Protein AF-A0A9W6YZR0-F1 (afdb_monomer_lite)

Secondary structure (DSSP, 8-state):
-----S--------S--HHHHHHHHHHHHTT-S-HHHHHTTEEEEEEGGGIIIIIIIHHHH-TTS-SEEEEESSGGGT-

Radius of gyration: 19.45 Å; chains: 1; bounding box: 40×31×56 Å

Foldseek 3Di:
DDPDDDDDDDDDDDDDDPVVVVVVVVCVVVCVDPPVVVVVLAQAEDEPVCCVPVNPVCCVPPVVSHRDYHYDPDVVVRD

Organism: Ambrosiozyma monospora (NCBI:txid43982)

pLDDT: mean 90.51, std 8.75, range [45.53, 98.19]

Structure (mmCIF, N/CA/C/O backbone):
data_AF-A0A9W6YZR0-F1
#
_entry.id   AF-A0A9W6YZR0-F1
#
loop_
_atom_site.group_PDB
_atom_site.id
_atom_site.type_symbol
_atom_site.label_atom_id
_atom_site.label_alt_id
_atom_site.label_comp_id
_atom_site.label_asym_id
_atom_site.label_entity_id
_atom_site.label_seq_id
_atom_site.pdbx_PDB_ins_code
_atom_site.Cartn_x
_atom_site.Cartn_y
_atom_site.Cartn_z
_atom_site.occupancy
_atom_site.B_iso_or_equiv
_atom_site.auth_seq_id
_atom_site.auth_comp_id
_atom_site.auth_asym_id
_atom_site.auth_atom_id
_atom_site.pdbx_PDB_model_num
ATOM 1 N N . MET A 1 1 ? -21.733 13.440 40.448 1.00 45.53 1 MET A N 1
ATOM 2 C CA . MET A 1 1 ? -22.406 13.731 39.166 1.00 45.53 1 MET A CA 1
ATOM 3 C C . MET A 1 1 ? -21.478 14.664 38.431 1.00 45.53 1 MET A C 1
ATOM 5 O O . MET A 1 1 ? -21.545 15.868 38.628 1.00 45.53 1 MET A O 1
ATOM 9 N N . ASP A 1 2 ? -20.534 14.083 37.700 1.00 58.53 2 ASP A N 1
ATOM 10 C CA . ASP A 1 2 ? -19.531 14.837 36.960 1.00 58.53 2 ASP A CA 1
ATOM 11 C C . ASP A 1 2 ? -20.133 15.223 35.612 1.00 58.53 2 ASP A C 1
ATOM 13 O O . ASP A 1 2 ? -20.213 14.419 34.687 1.00 58.53 2 ASP A O 1
ATOM 17 N N . ILE A 1 3 ? -20.654 16.448 35.538 1.00 69.25 3 ILE A N 1
ATOM 18 C CA . ILE A 1 3 ? -21.020 17.075 34.269 1.00 69.25 3 ILE A CA 1
ATOM 19 C C . ILE A 1 3 ? -19.702 17.532 33.637 1.00 69.25 3 ILE A C 1
ATOM 21 O O . ILE A 1 3 ? -19.201 18.608 33.965 1.00 69.25 3 ILE A O 1
ATOM 25 N N . THR A 1 4 ? -19.104 16.719 32.763 1.00 76.12 4 THR A N 1
ATOM 26 C CA . THR A 1 4 ? -17.984 17.183 31.936 1.00 76.12 4 THR A CA 1
ATOM 27 C C . THR A 1 4 ? -18.549 17.989 30.764 1.00 76.12 4 THR A C 1
ATOM 29 O O . THR A 1 4 ? -19.294 17.489 29.923 1.00 76.12 4 THR A O 1
ATOM 32 N N . LEU A 1 5 ? -18.252 19.293 30.727 1.00 78.12 5 LEU A N 1
ATOM 33 C CA . LEU A 1 5 ? -18.624 20.170 29.618 1.00 78.12 5 LEU A CA 1
ATOM 34 C C . LEU A 1 5 ? -17.440 20.277 28.649 1.00 78.12 5 LEU A C 1
ATOM 36 O O . LEU A 1 5 ? -16.405 20.838 28.995 1.00 78.12 5 LEU A O 1
ATOM 40 N N . SER A 1 6 ? -17.632 19.809 27.413 1.00 83.94 6 SER A N 1
ATOM 41 C CA . SER A 1 6 ? -16.677 19.937 26.294 1.00 83.94 6 SER A CA 1
ATOM 42 C C . SER A 1 6 ? -15.356 19.165 26.428 1.00 83.94 6 SER A C 1
ATOM 44 O O . SER A 1 6 ? -14.302 19.684 26.050 1.00 83.94 6 SER A O 1
ATOM 46 N N . GLU A 1 7 ? -15.387 17.915 26.898 1.00 88.31 7 GLU A N 1
ATOM 47 C CA . GLU A 1 7 ? -14.218 17.037 26.761 1.00 88.31 7 GLU A CA 1
ATOM 48 C C . GLU A 1 7 ? -13.839 16.855 25.286 1.00 88.31 7 GLU A C 1
ATOM 50 O O . GLU A 1 7 ? -14.664 16.519 24.434 1.00 88.31 7 GLU A O 1
ATOM 55 N N . LYS A 1 8 ? -12.563 17.104 24.985 1.00 88.88 8 LYS A N 1
ATOM 56 C CA . LYS A 1 8 ? -11.972 16.912 23.662 1.00 88.88 8 LYS A CA 1
ATOM 57 C C . LYS A 1 8 ? -10.847 15.899 23.779 1.00 88.88 8 LYS A C 1
ATOM 59 O O . LYS A 1 8 ? -9.965 16.053 24.620 1.00 88.88 8 LYS A O 1
ATOM 64 N N . TYR A 1 9 ? -10.853 14.913 22.892 1.00 90.44 9 TYR A N 1
ATOM 65 C CA . TYR A 1 9 ? -9.769 13.948 22.760 1.00 90.44 9 TYR A CA 1
ATOM 66 C C . TYR A 1 9 ? -8.873 14.348 21.593 1.00 90.44 9 TYR A C 1
ATOM 68 O O . TYR A 1 9 ? -9.354 14.632 20.496 1.00 90.44 9 TYR A O 1
ATOM 76 N N . VAL A 1 10 ? -7.566 14.363 21.837 1.00 92.81 10 VAL A N 1
ATOM 77 C CA . VAL A 1 10 ? -6.547 14.536 20.802 1.00 92.81 10 VAL A CA 1
ATOM 78 C C . VAL A 1 10 ? -5.642 13.319 20.857 1.00 92.81 10 VAL A C 1
ATOM 80 O O . VAL A 1 10 ? -5.065 13.016 21.900 1.00 92.81 10 VAL A O 1
ATOM 83 N N . THR A 1 11 ? -5.521 12.619 19.736 1.00 92.50 11 THR A N 1
ATOM 84 C CA . THR A 1 11 ? -4.705 11.410 19.630 1.00 92.50 11 THR A CA 1
ATOM 85 C C . THR A 1 11 ? -3.704 11.587 18.503 1.00 92.50 11 THR A C 1
ATOM 87 O O . THR A 1 11 ? -4.082 11.788 17.351 1.00 92.50 11 THR A O 1
ATOM 90 N N . GLY A 1 12 ? -2.419 11.503 18.841 1.00 90.62 12 GLY A N 1
ATOM 91 C CA . GLY A 1 12 ? -1.372 11.263 17.857 1.00 90.62 12 GLY A CA 1
ATOM 92 C C . GLY A 1 12 ? -1.294 9.767 17.573 1.00 90.62 12 GLY A C 1
ATOM 93 O O . GLY A 1 12 ? -1.310 8.968 18.506 1.00 90.62 12 GLY A O 1
ATOM 94 N N . SER A 1 13 ? -1.212 9.386 16.303 1.00 89.25 13 SER A N 1
ATOM 95 C CA . SER A 1 13 ? -0.985 7.999 15.900 1.00 89.25 13 SER A CA 1
ATOM 96 C C . SER A 1 13 ? 0.226 7.930 14.984 1.00 89.25 13 SER A C 1
ATOM 98 O O . SER A 1 13 ? 0.415 8.797 14.128 1.00 89.25 13 SER A O 1
ATOM 100 N N . ILE A 1 14 ? 1.056 6.910 15.186 1.00 90.56 14 ILE A N 1
ATOM 101 C CA . ILE A 1 14 ? 2.209 6.617 14.346 1.00 90.56 14 ILE A CA 1
ATOM 102 C C . ILE A 1 14 ? 2.205 5.131 14.008 1.00 90.56 14 ILE A C 1
ATOM 104 O O . ILE A 1 14 ? 2.208 4.279 14.895 1.00 90.56 14 ILE A O 1
ATOM 108 N N . CYS A 1 15 ? 2.251 4.849 12.707 1.00 93.81 15 CYS A N 1
ATOM 109 C CA . CYS A 1 15 ? 2.322 3.503 12.149 1.00 93.81 15 CYS A CA 1
ATOM 110 C C . CYS A 1 15 ? 1.172 2.581 12.598 1.00 93.81 15 CYS A C 1
ATOM 112 O O . CYS A 1 15 ? 0.147 3.017 13.116 1.00 93.81 15 CYS A O 1
ATOM 114 N N . PHE A 1 16 ? 1.335 1.296 12.301 1.00 95.00 16 PHE A N 1
ATOM 115 C CA . PHE A 1 16 ? 0.328 0.261 12.470 1.00 95.00 16 PHE A CA 1
ATOM 116 C C . PHE A 1 16 ? 0.936 -0.924 13.217 1.00 95.00 16 PHE A C 1
ATOM 118 O O . PHE A 1 16 ? 2.127 -1.216 13.075 1.00 95.00 16 PHE A O 1
ATOM 125 N N . VAL A 1 17 ? 0.113 -1.631 13.981 1.00 95.69 17 VAL A N 1
ATOM 126 C CA . VAL A 1 17 ? 0.460 -2.903 14.618 1.00 95.69 17 VAL A CA 1
ATOM 127 C C . VAL A 1 17 ? -0.041 -4.076 13.774 1.00 95.69 17 VAL A C 1
ATOM 129 O O . VAL A 1 17 ? -0.838 -3.914 12.853 1.00 95.69 17 VAL A O 1
ATOM 132 N N . LYS A 1 18 ? 0.401 -5.298 14.095 1.00 97.38 18 LYS A N 1
ATOM 133 C CA . LYS A 1 18 ? 0.035 -6.522 13.355 1.00 97.38 18 LYS A CA 1
ATOM 134 C C . LYS A 1 18 ? -1.475 -6.655 13.114 1.00 97.38 18 LYS A C 1
ATOM 136 O O . LYS A 1 18 ? -1.891 -7.000 12.011 1.00 97.38 18 LYS A O 1
ATOM 141 N N . SER A 1 19 ? -2.285 -6.361 14.131 1.00 97.81 19 SER A N 1
ATOM 142 C CA . SER A 1 19 ? -3.742 -6.476 14.049 1.00 97.81 19 SER A CA 1
ATOM 143 C C . SER A 1 19 ? -4.358 -5.555 13.001 1.00 97.81 19 SER A C 1
ATOM 145 O O . SER A 1 19 ? -5.394 -5.907 12.448 1.00 97.81 19 SER A O 1
ATOM 147 N N . ASP A 1 20 ? -3.750 -4.406 12.706 1.00 96.88 20 ASP A N 1
ATOM 148 C CA . ASP A 1 20 ? -4.254 -3.486 11.682 1.00 96.88 20 ASP A CA 1
ATOM 149 C C . ASP A 1 20 ? -4.085 -4.099 10.288 1.00 96.88 20 ASP A C 1
ATOM 151 O O . ASP A 1 20 ? -5.015 -4.100 9.484 1.00 96.88 20 ASP A O 1
ATOM 155 N N . PHE A 1 21 ? -2.930 -4.718 10.022 1.00 96.69 21 PHE A N 1
ATOM 156 C CA . PHE A 1 21 ? -2.677 -5.419 8.761 1.00 96.69 21 PHE A CA 1
ATOM 157 C C . PHE A 1 21 ? -3.616 -6.616 8.575 1.00 96.69 21 PHE A C 1
ATOM 159 O O . PHE A 1 21 ? -4.195 -6.785 7.503 1.00 96.69 21 PHE A O 1
ATOM 166 N N . GLU A 1 22 ? -3.813 -7.423 9.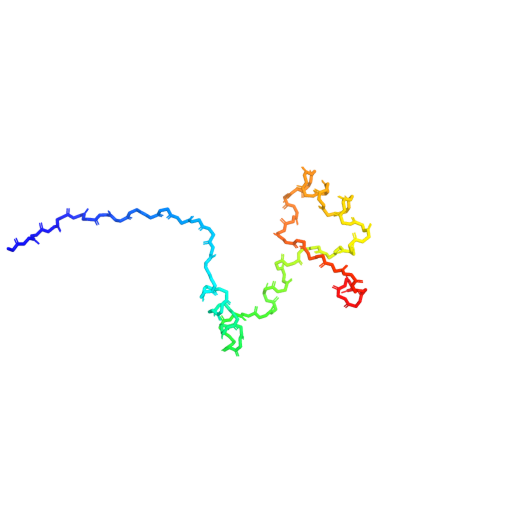622 1.00 98.19 22 GLU A N 1
ATOM 167 C CA . GLU A 1 22 ? -4.749 -8.555 9.591 1.00 98.19 22 GLU A CA 1
ATOM 168 C C . GLU A 1 22 ? -6.189 -8.096 9.319 1.00 98.19 22 GLU A C 1
ATOM 170 O O . GLU A 1 22 ? -6.925 -8.752 8.581 1.00 98.19 22 GLU A O 1
ATOM 175 N N . GLN A 1 23 ? -6.598 -6.961 9.888 1.00 98.00 23 GLN A N 1
ATOM 176 C CA . GLN A 1 23 ? -7.914 -6.375 9.640 1.00 98.00 23 GLN A CA 1
ATOM 177 C C . GLN A 1 23 ? -8.054 -5.859 8.206 1.00 98.00 23 GLN A C 1
ATOM 179 O O . GLN A 1 23 ? -9.084 -6.112 7.581 1.00 98.00 23 GLN A O 1
ATOM 184 N N . CYS A 1 24 ? -7.021 -5.212 7.658 1.00 96.44 24 CYS A N 1
ATOM 185 C CA . CYS A 1 24 ? -6.997 -4.793 6.257 1.00 96.44 24 CYS A CA 1
ATO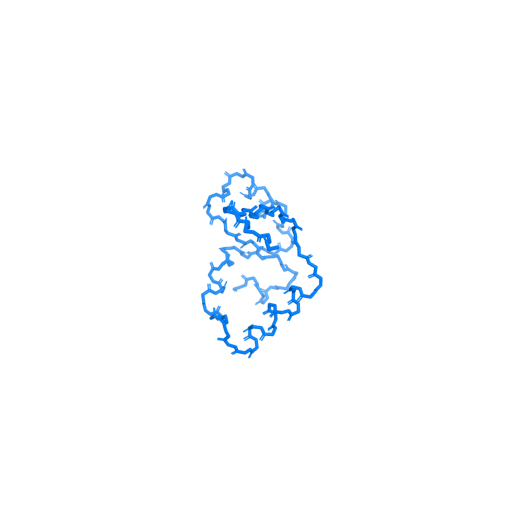M 186 C C . CYS A 1 24 ? -7.182 -5.985 5.309 1.00 96.44 24 CYS A C 1
ATOM 188 O O . CYS A 1 24 ? -8.033 -5.927 4.424 1.00 96.44 24 CYS A O 1
ATOM 190 N N . VAL A 1 25 ? -6.453 -7.088 5.520 1.00 96.75 25 VAL A N 1
ATOM 191 C CA . VAL A 1 25 ? -6.597 -8.312 4.707 1.00 96.75 25 VAL A CA 1
ATOM 192 C C . VAL A 1 25 ? -8.023 -8.859 4.782 1.00 96.75 25 VAL A C 1
ATOM 194 O O . VAL A 1 25 ? -8.653 -9.067 3.747 1.00 96.75 25 VAL A O 1
ATOM 197 N N . ARG A 1 26 ? -8.591 -8.993 5.988 1.00 98.19 26 ARG A N 1
ATOM 198 C CA . ARG A 1 26 ? -9.983 -9.454 6.155 1.00 98.19 26 ARG A CA 1
ATOM 199 C C . ARG A 1 26 ? -10.994 -8.534 5.472 1.00 98.19 26 ARG A C 1
ATOM 201 O O . ARG A 1 26 ? -12.036 -8.999 5.017 1.00 98.19 26 ARG A O 1
ATOM 208 N N . ALA A 1 27 ? -10.732 -7.229 5.426 1.00 97.31 27 ALA A N 1
ATOM 209 C CA . ALA A 1 27 ? -11.599 -6.278 4.741 1.00 97.31 27 ALA A CA 1
ATOM 210 C C . ALA A 1 27 ? -11.568 -6.471 3.215 1.00 97.31 27 ALA A C 1
ATOM 212 O O . ALA A 1 27 ? -12.625 -6.402 2.585 1.00 97.31 27 ALA A O 1
ATOM 213 N N . PHE A 1 28 ? -10.404 -6.789 2.632 1.00 97.25 28 PHE A N 1
ATOM 214 C CA . PHE A 1 28 ? -10.311 -7.209 1.228 1.00 97.25 28 PHE A CA 1
ATOM 215 C C . PHE A 1 28 ? -11.090 -8.500 0.966 1.00 97.25 28 PHE A C 1
ATOM 217 O O . PHE A 1 28 ? -11.906 -8.537 0.050 1.00 97.25 28 PHE A O 1
ATOM 224 N N . GLU A 1 29 ? -10.896 -9.534 1.789 1.00 96.56 29 GLU A N 1
ATOM 225 C CA . GLU A 1 29 ? -11.581 -10.830 1.642 1.00 96.56 29 GLU A CA 1
ATOM 226 C C . GLU A 1 29 ? -13.107 -10.701 1.721 1.00 96.56 29 GLU A C 1
ATOM 228 O O . GLU A 1 29 ? -13.838 -11.375 1.000 1.00 96.56 29 GLU A O 1
ATOM 233 N N . LYS A 1 30 ? -13.599 -9.797 2.574 1.00 97.69 30 LYS A N 1
ATOM 234 C CA . LYS A 1 30 ? -15.030 -9.501 2.724 1.00 97.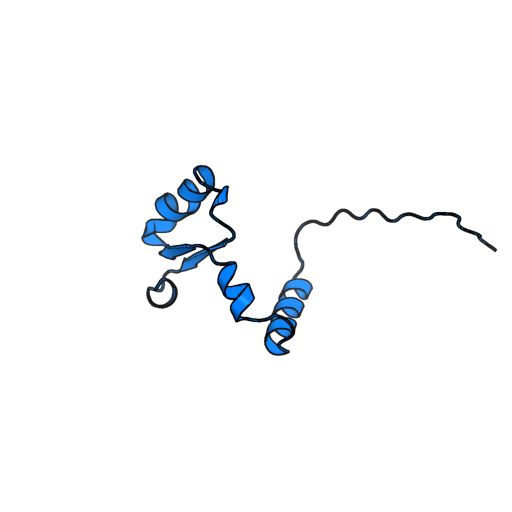69 30 LYS A CA 1
ATOM 235 C C . LYS A 1 30 ? -15.592 -8.580 1.636 1.00 97.69 30 LYS A C 1
ATOM 237 O O . LYS A 1 30 ? -16.768 -8.235 1.702 1.00 97.69 30 LYS A O 1
ATOM 242 N N . GLY A 1 31 ? -14.775 -8.132 0.681 1.00 96.38 31 GLY A N 1
ATOM 243 C CA . GLY A 1 31 ? -15.193 -7.191 -0.361 1.00 96.38 31 GLY A CA 1
ATOM 244 C C . GLY A 1 31 ? -15.534 -5.791 0.160 1.00 96.38 31 GLY A C 1
ATOM 245 O O . GLY A 1 31 ? -16.181 -5.019 -0.541 1.00 96.38 31 GLY A O 1
ATOM 246 N N . LEU A 1 32 ? -15.102 -5.443 1.379 1.00 97.56 32 LEU A N 1
ATOM 247 C CA . LEU A 1 32 ? -15.320 -4.115 1.968 1.00 97.56 32 LEU A CA 1
ATOM 248 C C . LEU A 1 32 ? -14.406 -3.055 1.343 1.00 97.56 32 LEU A C 1
ATOM 250 O O . LEU A 1 32 ? -14.665 -1.860 1.468 1.00 97.56 32 LEU A O 1
ATOM 254 N N . ILE A 1 33 ? -13.338 -3.496 0.678 1.00 95.94 33 ILE A N 1
ATOM 255 C CA . ILE A 1 33 ? -12.394 -2.644 -0.033 1.00 95.94 33 ILE A CA 1
ATOM 256 C C . ILE A 1 33 ? -12.458 -2.989 -1.530 1.00 95.94 33 ILE A C 1
ATOM 258 O O . ILE A 1 33 ? -12.075 -4.099 -1.911 1.00 95.94 33 ILE A O 1
ATOM 262 N N . PRO A 1 34 ? -12.911 -2.064 -2.401 1.00 94.19 34 PRO A N 1
ATOM 263 C CA . PRO A 1 34 ? -12.974 -2.305 -3.839 1.00 94.19 34 PRO A CA 1
ATOM 264 C C . PRO A 1 34 ? -11.574 -2.475 -4.441 1.00 94.19 34 PRO A C 1
ATOM 266 O O . PRO A 1 34 ? -10.799 -1.520 -4.538 1.00 94.19 34 PRO A O 1
ATOM 269 N N . ILE A 1 35 ? -11.259 -3.693 -4.885 1.00 93.00 35 ILE A N 1
ATOM 270 C CA . ILE A 1 35 ? -9.934 -4.051 -5.417 1.00 93.00 35 ILE A CA 1
ATOM 271 C C . ILE A 1 35 ? -9.541 -3.150 -6.594 1.00 93.00 35 ILE A C 1
ATOM 273 O O . ILE A 1 35 ? -8.401 -2.692 -6.663 1.00 93.00 35 ILE A O 1
ATOM 277 N N . ASP A 1 36 ? -10.480 -2.837 -7.487 1.00 93.00 36 ASP A N 1
ATOM 278 C CA . ASP A 1 36 ? -10.201 -2.016 -8.670 1.00 93.00 36 ASP A CA 1
ATOM 279 C C . ASP A 1 36 ? -9.830 -0.571 -8.321 1.00 93.00 36 ASP A C 1
ATOM 281 O O . ASP A 1 36 ? -9.049 0.055 -9.033 1.00 93.00 36 ASP A O 1
ATOM 285 N N . GLN A 1 37 ? -10.322 -0.045 -7.195 1.00 92.19 37 GLN A N 1
ATOM 286 C CA . GLN A 1 37 ? -9.908 1.272 -6.711 1.00 92.19 37 GLN A CA 1
ATOM 287 C C . GLN A 1 37 ? -8.519 1.213 -6.077 1.00 92.19 37 GLN A C 1
ATOM 289 O O . GLN A 1 37 ? -7.686 2.074 -6.349 1.00 92.19 37 GLN A O 1
ATOM 294 N N . VAL A 1 38 ? -8.238 0.177 -5.283 1.00 92.25 38 VAL A N 1
ATOM 295 C CA . VAL A 1 38 ? -6.937 0.017 -4.616 1.00 92.25 38 VAL A CA 1
ATOM 296 C C . VAL A 1 38 ? -5.808 -0.219 -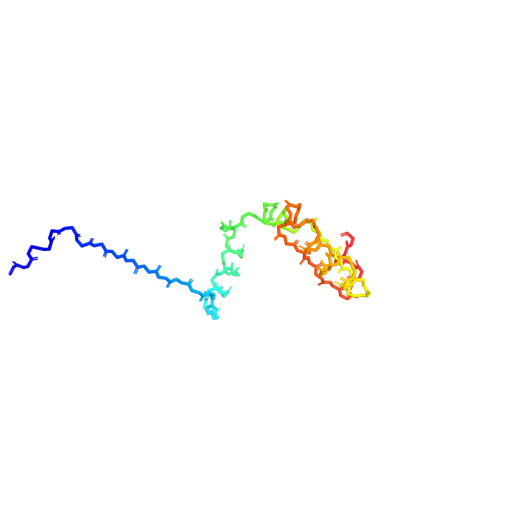5.609 1.00 92.25 38 VAL A C 1
ATOM 298 O O . VAL A 1 38 ? -4.720 0.317 -5.420 1.00 92.25 38 VAL A O 1
ATOM 301 N N . LYS A 1 39 ? -6.052 -0.949 -6.703 1.00 91.56 39 LYS A N 1
ATOM 302 C CA . LYS A 1 39 ? -5.054 -1.129 -7.770 1.00 91.56 39 LYS A CA 1
ATOM 303 C C . LYS A 1 39 ? -4.525 0.205 -8.306 1.00 91.56 39 LYS A C 1
ATOM 305 O O . LYS A 1 39 ? -3.348 0.291 -8.626 1.00 91.56 39 LYS A O 1
ATOM 310 N N . ARG A 1 40 ? -5.354 1.256 -8.328 1.00 91.75 40 ARG A N 1
ATOM 311 C CA . ARG A 1 40 ? -4.968 2.603 -8.791 1.00 91.75 40 ARG A CA 1
ATOM 312 C C . ARG A 1 40 ? -4.026 3.344 -7.839 1.00 91.75 40 ARG A C 1
ATOM 314 O O . ARG A 1 40 ? -3.464 4.359 -8.231 1.00 91.75 40 ARG A O 1
ATOM 321 N N . ILE A 1 41 ? -3.872 2.871 -6.601 1.00 93.38 41 ILE A N 1
ATOM 322 C CA . ILE A 1 41 ? -2.912 3.422 -5.633 1.00 93.38 41 ILE A CA 1
ATOM 323 C C . ILE A 1 41 ? -1.482 3.077 -6.066 1.00 93.38 41 ILE A C 1
ATOM 325 O O . ILE A 1 41 ? -0.567 3.852 -5.806 1.00 93.38 41 ILE A O 1
ATOM 329 N N . ILE A 1 42 ? -1.286 1.940 -6.742 1.00 93.81 42 ILE A N 1
ATOM 330 C CA . ILE A 1 42 ? 0.001 1.577 -7.336 1.00 93.81 42 ILE A CA 1
ATOM 331 C C . ILE A 1 42 ? 0.157 2.378 -8.630 1.00 93.81 42 ILE A C 1
ATOM 333 O O . ILE A 1 42 ? -0.404 2.023 -9.663 1.00 93.81 42 ILE A O 1
ATOM 337 N N . THR A 1 43 ? 0.894 3.481 -8.549 1.00 92.81 43 THR A N 1
ATOM 338 C CA . THR A 1 43 ? 1.134 4.402 -9.670 1.00 92.81 43 THR A CA 1
ATOM 339 C C . THR A 1 43 ? 2.284 3.948 -10.557 1.00 92.81 43 THR A C 1
ATOM 341 O O . THR A 1 43 ? 2.243 4.181 -11.761 1.00 92.81 43 THR A O 1
ATOM 344 N N . SER A 1 44 ? 3.253 3.236 -9.977 1.00 92.25 44 SER A N 1
ATOM 345 C CA . SER A 1 44 ? 4.427 2.727 -10.683 1.00 92.25 44 SER A CA 1
ATOM 346 C C . SER A 1 44 ? 4.800 1.326 -10.203 1.00 92.25 44 SER A C 1
ATOM 348 O O . SER A 1 44 ? 4.685 0.992 -9.020 1.00 92.25 44 SER A O 1
ATOM 350 N N . LYS A 1 45 ? 5.288 0.502 -11.130 1.00 94.12 45 LYS A N 1
ATOM 351 C CA . LYS A 1 45 ? 5.854 -0.823 -10.868 1.00 94.12 45 LYS A CA 1
ATOM 352 C C . LYS A 1 45 ? 7.305 -0.826 -11.333 1.00 94.12 45 LYS A C 1
ATOM 354 O O . LYS A 1 45 ? 7.589 -0.458 -12.469 1.00 94.12 45 LYS A O 1
ATOM 359 N N . VAL A 1 46 ? 8.228 -1.203 -10.455 1.00 94.88 46 VAL A N 1
ATOM 360 C CA . VAL A 1 46 ? 9.669 -1.134 -10.722 1.00 94.88 46 VAL A CA 1
ATOM 361 C C . VAL A 1 46 ? 10.314 -2.474 -10.411 1.00 94.88 46 VAL A C 1
ATOM 363 O O . VAL A 1 46 ? 10.216 -2.995 -9.299 1.00 94.88 46 VAL A O 1
ATOM 366 N N . HIS A 1 47 ? 11.013 -3.036 -11.392 1.00 96.12 47 HIS A N 1
ATOM 367 C CA . HIS A 1 47 ? 11.817 -4.224 -11.154 1.00 96.12 47 HIS A CA 1
ATOM 368 C C . HIS A 1 47 ? 12.971 -3.891 -10.195 1.00 96.12 47 HIS A C 1
ATOM 370 O O . HIS A 1 47 ? 13.618 -2.856 -10.345 1.00 96.12 47 HIS A O 1
ATOM 376 N N . LEU A 1 48 ? 13.289 -4.773 -9.241 1.00 95.06 48 LEU A N 1
ATOM 377 C CA . LEU A 1 48 ? 14.316 -4.518 -8.215 1.00 95.06 48 LEU A CA 1
ATOM 378 C C . LEU A 1 48 ? 15.680 -4.108 -8.789 1.00 95.06 48 LEU A C 1
ATOM 380 O O . LEU A 1 48 ? 16.343 -3.245 -8.220 1.00 95.06 48 LEU A O 1
ATOM 384 N N . ARG A 1 49 ? 16.060 -4.679 -9.941 1.00 94.81 49 ARG A N 1
ATOM 385 C CA . ARG A 1 49 ? 17.264 -4.308 -10.717 1.00 94.81 49 ARG A CA 1
ATOM 386 C C . ARG A 1 49 ? 17.386 -2.797 -10.987 1.00 94.81 49 ARG A C 1
ATOM 388 O O . ARG A 1 49 ? 18.492 -2.275 -11.010 1.00 94.81 49 ARG A O 1
ATOM 395 N N . ASP A 1 50 ? 16.254 -2.110 -11.134 1.00 94.75 50 ASP A N 1
ATOM 396 C CA . ASP A 1 50 ? 16.162 -0.676 -11.418 1.00 94.75 50 ASP A CA 1
ATOM 397 C C . ASP A 1 50 ? 15.768 0.152 -10.179 1.00 94.75 50 ASP A C 1
ATOM 399 O O . ASP A 1 50 ? 15.525 1.356 -10.280 1.00 94.75 50 ASP A O 1
ATOM 403 N N . GLY A 1 51 ? 15.663 -0.475 -9.002 1.00 92.00 51 GLY A N 1
ATOM 404 C CA . GLY A 1 51 ? 14.970 0.106 -7.853 1.00 92.00 51 GLY A CA 1
ATOM 405 C C . GLY A 1 51 ? 15.593 1.391 -7.302 1.00 92.00 51 GLY A C 1
ATOM 406 O O . GLY A 1 51 ? 14.879 2.241 -6.768 1.00 92.00 51 GLY A O 1
ATOM 407 N N . VAL A 1 52 ? 16.905 1.567 -7.469 1.00 93.25 52 VAL A N 1
ATOM 408 C CA . VAL A 1 52 ? 17.614 2.782 -7.044 1.00 93.25 52 VAL A CA 1
ATOM 409 C C . VAL A 1 52 ? 17.266 3.959 -7.958 1.00 93.25 52 VAL A C 1
ATOM 411 O O . VAL A 1 52 ? 16.705 4.946 -7.486 1.00 93.25 52 VAL A O 1
ATOM 414 N N . GLU A 1 53 ? 17.539 3.843 -9.261 1.00 91.31 53 GLU A N 1
ATOM 415 C CA . GLU A 1 53 ? 17.354 4.951 -10.209 1.00 91.31 53 GLU A CA 1
ATOM 416 C C . GLU A 1 53 ? 15.874 5.217 -10.512 1.00 91.31 53 GLU A C 1
ATOM 418 O O . GLU A 1 53 ? 15.421 6.354 -10.423 1.00 91.31 53 GLU A O 1
ATOM 423 N N . LYS A 1 54 ? 15.089 4.179 -10.830 1.00 88.81 54 LYS A N 1
ATOM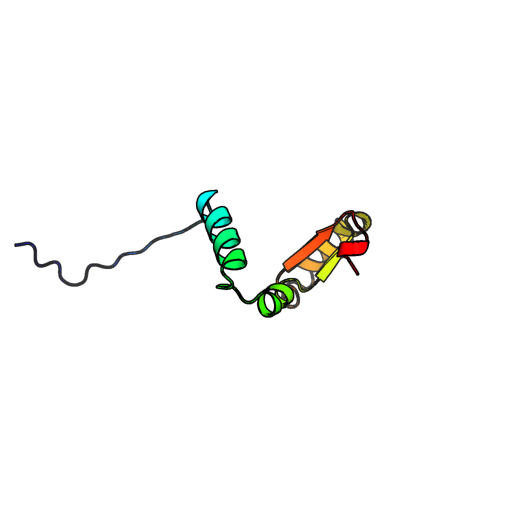 424 C CA . LYS A 1 54 ? 13.680 4.346 -11.234 1.00 88.81 54 LYS A CA 1
ATOM 425 C C . LYS A 1 54 ? 12.702 4.367 -10.061 1.00 88.81 54 LYS A C 1
ATOM 427 O O . LYS A 1 54 ? 11.556 4.759 -10.236 1.00 88.81 54 LYS A O 1
ATOM 432 N N . GLY A 1 55 ? 13.125 3.917 -8.882 1.00 90.12 55 GLY A N 1
ATOM 433 C CA . GLY A 1 55 ? 12.292 3.896 -7.683 1.00 90.12 55 GLY A CA 1
ATOM 434 C C . GLY A 1 55 ? 12.633 5.032 -6.728 1.00 90.12 55 GLY A C 1
ATOM 435 O O . GLY A 1 55 ? 11.901 6.011 -6.618 1.00 90.12 55 GLY A O 1
ATOM 436 N N . LEU A 1 56 ? 13.748 4.892 -6.009 1.00 90.75 56 LEU A N 1
ATOM 437 C CA . LEU A 1 56 ? 14.105 5.801 -4.916 1.00 90.75 56 LEU A CA 1
ATOM 438 C C . LEU A 1 56 ? 14.445 7.213 -5.399 1.00 90.75 56 LEU A C 1
ATOM 440 O O . LEU A 1 56 ? 13.943 8.185 -4.839 1.00 90.75 56 LEU A O 1
ATOM 444 N N . LYS A 1 57 ? 15.270 7.338 -6.441 1.00 91.56 57 LYS A N 1
ATOM 445 C CA . LYS A 1 57 ? 15.665 8.645 -6.979 1.00 91.56 57 LYS A CA 1
ATOM 446 C C . LYS A 1 57 ? 14.487 9.364 -7.640 1.00 91.56 57 LYS A C 1
ATOM 448 O O . LYS A 1 57 ? 14.244 10.533 -7.346 1.00 91.56 57 LYS A O 1
ATOM 453 N N . HIS A 1 58 ? 13.674 8.636 -8.403 1.00 88.38 58 HIS A N 1
ATOM 454 C CA 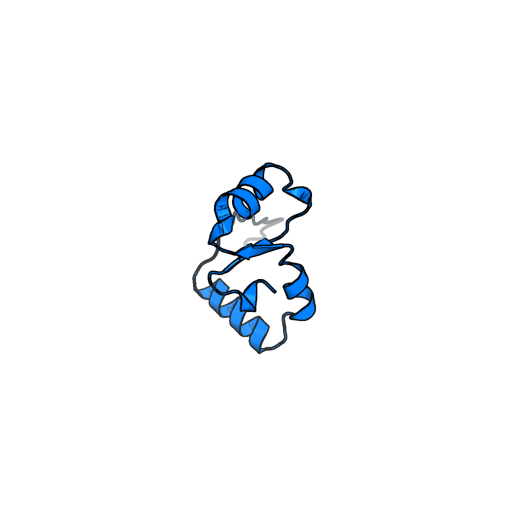. HIS A 1 58 ? 12.407 9.144 -8.944 1.00 88.38 58 HIS A CA 1
ATOM 455 C C . HIS A 1 58 ? 11.488 9.726 -7.855 1.00 88.38 58 HIS A C 1
ATOM 457 O O . HIS A 1 58 ? 10.984 10.837 -8.001 1.00 88.38 58 HIS A O 1
ATOM 463 N N . LEU A 1 59 ? 11.350 9.051 -6.705 1.00 89.50 59 LEU A N 1
ATOM 464 C CA . LEU A 1 59 ? 10.573 9.572 -5.569 1.00 89.50 59 LEU A CA 1
ATOM 465 C C . LEU A 1 59 ? 11.131 10.875 -4.988 1.00 89.50 59 LEU A C 1
ATOM 467 O O . LEU A 1 59 ? 10.368 11.661 -4.433 1.00 89.50 59 LEU A O 1
ATOM 471 N N . THR A 1 60 ? 12.439 11.115 -5.074 1.00 88.88 60 THR A N 1
ATOM 472 C CA . THR A 1 60 ? 13.025 12.377 -4.596 1.00 88.88 60 THR A CA 1
ATOM 473 C C . THR A 1 60 ? 12.826 13.534 -5.571 1.00 88.88 60 THR A C 1
ATOM 475 O O . THR A 1 60 ? 12.713 14.677 -5.129 1.00 88.88 60 THR A O 1
ATOM 478 N N . GLU A 1 61 ? 12.738 13.247 -6.871 1.00 88.44 61 GLU A N 1
ATOM 479 C CA . GLU A 1 61 ? 12.696 14.250 -7.940 1.00 88.44 61 GLU A CA 1
ATOM 480 C C . GLU A 1 61 ? 11.259 14.610 -8.361 1.00 88.44 61 GLU A C 1
ATOM 482 O O . GLU A 1 61 ? 10.962 15.786 -8.564 1.00 88.44 61 GLU A O 1
ATOM 487 N N . ASP A 1 62 ? 10.342 13.634 -8.427 1.00 83.25 62 ASP A N 1
ATOM 488 C CA . ASP A 1 62 ? 8.978 13.814 -8.960 1.00 83.25 62 ASP A CA 1
ATOM 489 C C . ASP A 1 62 ? 7.893 13.174 -8.068 1.00 83.25 62 ASP A C 1
ATOM 491 O O . ASP A 1 62 ? 6.964 12.494 -8.512 1.00 83.25 62 ASP A O 1
ATOM 495 N N . LYS A 1 63 ? 7.990 13.415 -6.754 1.00 79.25 63 LYS A N 1
ATOM 496 C CA . LYS A 1 63 ? 7.084 12.843 -5.734 1.00 79.25 63 LYS A CA 1
ATOM 497 C C . LYS A 1 63 ? 5.593 13.114 -5.949 1.00 79.25 63 LYS A C 1
ATOM 499 O O . LYS A 1 63 ? 4.766 12.440 -5.349 1.00 79.25 63 LYS A O 1
ATOM 504 N N . GLN A 1 64 ? 5.232 14.142 -6.719 1.00 84.81 64 GLN A N 1
ATOM 505 C CA . GLN A 1 64 ? 3.835 14.560 -6.884 1.00 84.81 64 GLN A CA 1
ATOM 506 C C . GLN A 1 64 ? 3.038 13.626 -7.799 1.00 84.81 64 GLN A C 1
ATOM 508 O O . GLN A 1 64 ? 1.810 13.629 -7.741 1.00 84.81 64 GLN A O 1
ATOM 513 N N . LYS A 1 65 ? 3.723 12.835 -8.631 1.00 85.00 65 LYS A N 1
ATOM 514 C CA . LYS A 1 65 ? 3.091 11.886 -9.556 1.00 85.00 65 LYS A CA 1
ATOM 515 C C . LYS A 1 65 ? 2.908 10.494 -8.961 1.00 85.00 65 LYS A C 1
ATOM 517 O O . LYS A 1 65 ? 2.183 9.685 -9.533 1.00 85.00 65 LYS A O 1
ATOM 522 N N . GLU A 1 66 ? 3.541 10.220 -7.825 1.00 90.12 66 GLU A N 1
ATOM 523 C CA . GLU A 1 66 ? 3.577 8.894 -7.222 1.00 90.12 66 GLU A CA 1
ATOM 524 C C . GLU A 1 66 ? 2.721 8.826 -5.958 1.00 90.12 66 GLU A C 1
ATOM 526 O O . GLU A 1 66 ? 2.868 9.633 -5.042 1.00 90.12 66 GLU A O 1
ATOM 531 N N . ILE A 1 67 ? 1.855 7.814 -5.885 1.00 91.75 67 ILE A N 1
ATOM 532 C CA . ILE A 1 67 ? 1.135 7.455 -4.657 1.00 91.75 67 ILE A CA 1
ATOM 533 C C . ILE A 1 67 ? 1.832 6.261 -3.999 1.00 91.75 67 ILE A C 1
ATOM 535 O O . ILE A 1 67 ? 2.135 6.286 -2.803 1.00 91.75 67 ILE A O 1
ATOM 539 N N . LYS A 1 68 ? 2.112 5.206 -4.774 1.00 92.75 68 LYS A N 1
ATOM 540 C CA . LYS A 1 68 ? 2.802 4.004 -4.301 1.00 92.75 68 LYS A CA 1
ATOM 541 C C . LYS A 1 68 ? 3.569 3.344 -5.441 1.00 92.75 68 LYS A C 1
ATOM 543 O O . LYS A 1 68 ? 2.987 2.987 -6.461 1.00 92.75 68 LYS A O 1
ATOM 548 N N . ILE A 1 69 ? 4.856 3.095 -5.204 1.00 93.44 69 ILE A N 1
ATOM 549 C CA . ILE A 1 69 ? 5.692 2.273 -6.083 1.00 93.44 69 ILE A CA 1
ATOM 550 C C . ILE A 1 69 ? 5.695 0.832 -5.566 1.00 93.44 69 ILE A C 1
ATOM 552 O O . ILE A 1 69 ? 5.977 0.592 -4.386 1.00 93.44 69 ILE A O 1
ATOM 556 N N . LEU A 1 70 ? 5.377 -0.121 -6.440 1.00 94.50 70 LEU A N 1
ATOM 557 C CA . LEU A 1 70 ? 5.522 -1.553 -6.185 1.00 94.50 70 LEU A CA 1
ATOM 558 C C . LEU A 1 70 ? 6.872 -2.033 -6.722 1.00 94.50 70 LEU A C 1
ATOM 560 O O . LEU A 1 70 ? 7.152 -1.887 -7.909 1.00 94.50 70 LEU A O 1
ATOM 564 N N . PHE A 1 71 ? 7.680 -2.649 -5.862 1.00 95.38 71 PHE A N 1
ATOM 565 C CA . PHE A 1 71 ? 8.938 -3.278 -6.257 1.00 95.38 71 PHE A CA 1
ATOM 566 C C . PHE A 1 71 ? 8.776 -4.794 -6.332 1.00 95.38 71 PHE A C 1
ATOM 568 O O . PHE A 1 71 ? 8.211 -5.392 -5.416 1.00 95.38 71 PHE A O 1
ATOM 575 N N . SER A 1 72 ? 9.300 -5.418 -7.388 1.00 95.81 72 SER A N 1
ATOM 576 C CA . SER A 1 72 ? 9.269 -6.878 -7.552 1.00 95.81 72 SER A CA 1
ATOM 577 C C . SER A 1 72 ? 10.554 -7.412 -8.186 1.00 95.81 72 SER A C 1
ATOM 579 O O . SER A 1 72 ? 11.187 -6.736 -8.998 1.00 95.81 72 SER A O 1
ATOM 581 N N . ALA A 1 73 ? 10.940 -8.631 -7.801 1.00 95.31 73 ALA A N 1
ATOM 582 C CA . ALA A 1 73 ? 11.964 -9.430 -8.484 1.00 95.31 73 ALA A CA 1
ATOM 583 C C . ALA A 1 73 ? 11.392 -10.243 -9.661 1.00 95.31 73 ALA A C 1
ATOM 585 O O . ALA A 1 73 ? 12.150 -10.828 -10.424 1.00 95.31 73 ALA A O 1
ATOM 586 N N . PHE A 1 74 ? 10.065 -10.337 -9.740 1.00 94.88 74 PHE A N 1
ATOM 587 C CA . PHE A 1 74 ? 9.335 -11.146 -10.708 1.00 94.88 74 PHE A CA 1
ATOM 588 C C . PHE A 1 74 ? 8.766 -10.244 -11.794 1.00 94.88 74 PHE A C 1
ATOM 590 O O . PHE A 1 74 ? 8.019 -9.310 -11.474 1.00 94.88 74 PHE A O 1
ATOM 597 N N . ASP A 1 75 ? 9.109 -10.539 -13.047 1.00 90.44 75 ASP A N 1
ATOM 598 C CA . ASP A 1 75 ? 8.696 -9.753 -14.213 1.00 90.44 75 ASP A CA 1
ATOM 599 C C . ASP A 1 75 ? 7.161 -9.758 -14.383 1.00 90.44 75 ASP A C 1
ATOM 601 O O . ASP A 1 75 ? 6.573 -8.710 -14.636 1.00 90.44 75 ASP A O 1
ATOM 605 N N . GLU A 1 76 ? 6.483 -10.870 -14.069 1.00 91.12 76 GLU A N 1
ATOM 606 C CA . GLU A 1 76 ? 5.013 -11.015 -14.141 1.00 91.12 76 GLU A CA 1
ATOM 607 C C . GLU A 1 76 ? 4.207 -10.032 -13.270 1.00 91.12 76 GLU A C 1
ATOM 609 O O . GLU A 1 76 ? 3.007 -9.845 -13.469 1.00 91.12 76 GLU A O 1
ATOM 614 N N . LEU A 1 77 ? 4.848 -9.419 -12.270 1.00 85.06 77 LEU A N 1
ATOM 615 C CA . LEU A 1 77 ? 4.221 -8.429 -11.393 1.00 85.06 77 LEU A CA 1
ATOM 616 C C . LEU A 1 77 ? 4.527 -6.990 -11.821 1.00 85.06 77 LEU A C 1
ATOM 618 O O . LEU A 1 77 ? 3.902 -6.065 -11.292 1.00 85.06 77 LEU A O 1
ATOM 622 N N . ILE A 1 78 ? 5.476 -6.806 -12.744 1.00 86.94 78 ILE A N 1
ATOM 623 C CA . ILE A 1 78 ? 5.900 -5.510 -13.281 1.00 86.94 78 ILE A CA 1
ATOM 624 C C . ILE A 1 78 ? 5.120 -5.141 -14.548 1.00 86.94 78 ILE A C 1
ATOM 626 O O . ILE A 1 78 ? 4.855 -3.953 -14.732 1.00 86.94 78 ILE A O 1
ATOM 630 N N . ASP A 1 79 ? 4.694 -6.134 -15.333 1.00 63.53 79 ASP A N 1
ATOM 631 C CA . ASP A 1 79 ? 3.859 -5.954 -16.532 1.00 63.53 79 ASP A CA 1
ATOM 632 C C . ASP A 1 79 ? 2.469 -5.341 -16.247 1.00 63.53 79 ASP A C 1
ATOM 634 O O . ASP A 1 79 ? 1.887 -5.558 -15.147 1.00 63.53 79 ASP A O 1
#

Sequence (79 aa):
MDITLSEKYVTGSICFVKSDFEQCVRAFEKGLIPIDQVKRIITSKVHLRDGVEKGLKHLTEDKQKEIKILFSAFDELID